Protein AF-A0A2V8CUW0-F1 (afdb_monomer_lite)

pLDDT: mean 88.06, std 7.33, range [59.84, 95.56]

Foldseek 3Di:
DQVVCVVVVNDDFDDQQDKDWDWDDPDDVGTDIFIKGQHAQAACVRPVAACDDDPQDWHWDPHRHSRTIIGDPDD

Sequence (75 aa):
MLADEEKNGTRVKPAFGSVWYHLGGADREHARPHLTVAVPGATAESLGLPDKATQSGIWIMNAGTTTAHLMIPGQ

Secondary structure (DSSP, 8-state):
-HHHHHHTT---PPPTTEEEEEEESSSSSS-EEEEEEE-TT--HHHHS--SS--SSS-EEETTTSTT-EEE-TT-

Structure (mmCIF, N/CA/C/O backbone):
data_AF-A0A2V8CUW0-F1
#
_entry.id   AF-A0A2V8CUW0-F1
#
loop_
_atom_site.group_PDB
_atom_site.id
_atom_site.type_symbol
_atom_site.label_atom_id
_atom_site.label_alt_id
_atom_site.label_comp_id
_atom_site.label_asym_id
_atom_site.label_entity_id
_atom_site.label_seq_id
_atom_site.pdbx_PDB_ins_code
_atom_site.Cartn_x
_atom_site.Cartn_y
_atom_site.Cartn_z
_atom_site.occupancy
_atom_site.B_iso_or_equiv
_atom_site.auth_seq_id
_atom_site.auth_comp_id
_atom_site.auth_asym_id
_atom_site.auth_atom_id
_atom_site.pdbx_PDB_model_num
ATOM 1 N N . MET A 1 1 ? -11.862 4.405 -13.339 1.00 64.50 1 MET A N 1
ATOM 2 C CA . MET A 1 1 ? -11.858 2.938 -13.140 1.00 64.50 1 MET A CA 1
ATOM 3 C C . MET A 1 1 ? -11.904 2.607 -11.651 1.00 64.50 1 MET A C 1
ATOM 5 O O . MET A 1 1 ? -13.010 2.506 -11.152 1.00 64.50 1 MET A O 1
ATOM 9 N N . LEU A 1 2 ? -10.792 2.609 -10.898 1.00 75.06 2 LEU A N 1
ATOM 10 C CA . LEU A 1 2 ? -10.820 2.258 -9.460 1.00 75.06 2 LEU A CA 1
ATOM 11 C C . LEU A 1 2 ? -11.702 3.170 -8.588 1.00 75.06 2 LEU A C 1
ATOM 13 O O . LEU A 1 2 ? -12.440 2.682 -7.738 1.00 75.06 2 LEU A O 1
ATOM 17 N N . ALA A 1 3 ? -11.652 4.484 -8.814 1.00 77.56 3 ALA A N 1
ATOM 18 C CA . ALA A 1 3 ? -12.462 5.443 -8.060 1.00 77.56 3 ALA A CA 1
ATOM 19 C C . ALA A 1 3 ? -13.974 5.265 -8.306 1.00 77.56 3 ALA A C 1
ATOM 21 O O . ALA A 1 3 ? -14.779 5.454 -7.396 1.00 77.56 3 ALA A O 1
ATOM 22 N N . ASP A 1 4 ? -14.361 4.862 -9.521 1.00 80.38 4 ASP A N 1
ATOM 23 C CA . ASP A 1 4 ? -15.758 4.596 -9.877 1.00 80.38 4 ASP A CA 1
ATOM 24 C C . ASP A 1 4 ? -16.247 3.297 -9.223 1.00 80.38 4 ASP A C 1
ATOM 26 O O . ASP A 1 4 ? -17.361 3.239 -8.708 1.00 80.38 4 ASP A O 1
ATOM 30 N N . GLU A 1 5 ? -15.394 2.270 -9.184 1.00 82.50 5 GLU A N 1
ATOM 31 C CA . GLU A 1 5 ? -15.670 1.002 -8.502 1.00 82.50 5 GLU A CA 1
ATOM 32 C C . GLU A 1 5 ? -15.762 1.170 -6.977 1.00 82.50 5 GLU A C 1
ATOM 34 O O . GLU A 1 5 ? -16.583 0.518 -6.334 1.00 82.50 5 GLU A O 1
ATOM 39 N N . GLU A 1 6 ? -14.955 2.059 -6.385 1.00 82.19 6 GLU A N 1
ATOM 40 C CA . GLU A 1 6 ? -15.084 2.435 -4.971 1.00 82.19 6 GLU A CA 1
ATOM 41 C C . GLU A 1 6 ? -16.395 3.170 -4.706 1.00 82.19 6 GLU A C 1
ATOM 43 O O . GLU A 1 6 ? -17.115 2.815 -3.774 1.00 82.19 6 GLU A O 1
ATOM 48 N N . LYS A 1 7 ? -16.737 4.154 -5.546 1.00 82.56 7 LYS A N 1
ATOM 49 C CA . LYS A 1 7 ? -17.968 4.940 -5.408 1.00 82.56 7 LYS A CA 1
ATOM 50 C C . LYS A 1 7 ? -19.224 4.079 -5.543 1.00 82.56 7 LYS A C 1
ATOM 52 O O . LYS A 1 7 ? -20.189 4.289 -4.813 1.00 82.56 7 LYS A O 1
ATOM 57 N N . ASN A 1 8 ? -19.204 3.114 -6.457 1.00 87.00 8 ASN A N 1
ATOM 58 C CA . ASN A 1 8 ? -20.338 2.235 -6.726 1.00 87.00 8 ASN A CA 1
ATOM 59 C C . ASN A 1 8 ? -20.328 0.963 -5.857 1.00 87.00 8 ASN A C 1
ATOM 61 O O . ASN A 1 8 ? -21.216 0.126 -5.999 1.00 87.00 8 ASN A O 1
ATOM 65 N N . GLY A 1 9 ? -19.338 0.798 -4.968 1.00 81.94 9 GLY A N 1
ATOM 66 C CA . GLY A 1 9 ? -19.221 -0.348 -4.059 1.00 81.94 9 GLY A CA 1
ATOM 67 C C . GLY A 1 9 ? -18.878 -1.678 -4.739 1.00 81.94 9 GLY A C 1
ATOM 68 O O . GLY A 1 9 ? -18.950 -2.727 -4.104 1.00 81.94 9 GLY A O 1
ATOM 69 N N . THR A 1 10 ? -18.503 -1.657 -6.018 1.00 87.12 10 THR A N 1
ATOM 70 C CA . THR A 1 10 ? -18.191 -2.856 -6.809 1.00 87.12 10 THR A CA 1
ATOM 71 C C . THR A 1 10 ? -16.725 -3.262 -6.718 1.00 87.12 10 THR A C 1
ATOM 73 O O . THR A 1 10 ? -16.352 -4.323 -7.217 1.00 87.12 10 THR A O 1
ATOM 76 N N . ARG A 1 11 ? -15.876 -2.438 -6.092 1.00 86.00 11 ARG A N 1
ATOM 77 C CA . ARG A 1 11 ? -14.451 -2.737 -5.954 1.00 86.00 11 ARG A CA 1
ATOM 78 C C . ARG A 1 11 ? -14.229 -3.989 -5.112 1.00 86.00 11 ARG A C 1
ATOM 80 O O . ARG A 1 11 ? -14.434 -3.994 -3.897 1.00 86.00 11 ARG A O 1
ATOM 87 N N . VAL A 1 12 ? -13.677 -5.018 -5.745 1.00 87.12 12 VAL A N 1
ATOM 88 C CA . VAL A 1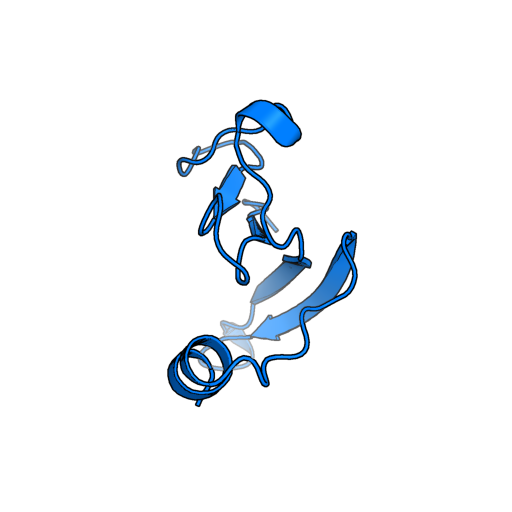 12 ? -13.140 -6.181 -5.040 1.00 87.12 12 VAL A CA 1
ATOM 89 C C . VAL A 1 12 ? -11.803 -5.789 -4.420 1.00 87.12 12 VAL A C 1
ATOM 91 O O . VAL A 1 12 ? -10.828 -5.501 -5.115 1.00 87.12 12 VAL A O 1
ATOM 94 N N . LYS A 1 13 ? -11.760 -5.737 -3.089 1.00 84.81 13 LYS A N 1
ATOM 95 C CA . LYS A 1 13 ? -10.514 -5.484 -2.364 1.00 84.81 13 LYS A CA 1
ATOM 96 C C . LYS A 1 13 ? -9.618 -6.722 -2.439 1.00 84.81 13 LYS A C 1
ATOM 98 O O . LYS A 1 13 ? -10.128 -7.837 -2.319 1.00 84.81 13 LYS A O 1
ATOM 103 N N . PRO A 1 14 ? -8.297 -6.544 -2.571 1.00 88.19 14 PRO A N 1
ATOM 104 C CA . PRO A 1 14 ? -7.378 -7.654 -2.399 1.00 88.19 14 PRO A CA 1
ATOM 105 C C . PRO A 1 14 ? -7.481 -8.232 -0.984 1.00 88.19 14 PRO A C 1
ATOM 107 O O . PRO A 1 14 ? -7.814 -7.518 -0.034 1.00 88.19 14 PRO A O 1
ATOM 110 N N . ALA A 1 15 ? -7.170 -9.520 -0.834 1.00 92.50 15 ALA A N 1
ATOM 111 C CA . ALA A 1 15 ? -7.056 -10.118 0.489 1.00 92.50 15 ALA A CA 1
ATOM 112 C C . ALA A 1 15 ? -5.932 -9.423 1.271 1.00 92.50 15 ALA A C 1
ATOM 114 O O . ALA A 1 15 ? -4.892 -9.071 0.704 1.00 92.50 15 ALA A O 1
ATOM 115 N N . PHE A 1 16 ? -6.139 -9.220 2.569 1.00 92.25 16 PHE A N 1
ATOM 116 C CA . PHE A 1 16 ? -5.130 -8.618 3.431 1.00 92.25 16 PHE A CA 1
ATOM 117 C C . PHE A 1 16 ? -3.833 -9.444 3.390 1.00 92.25 16 PHE A C 1
ATOM 119 O O . PHE A 1 16 ? -3.874 -10.663 3.536 1.00 92.25 16 PHE A O 1
ATOM 126 N N . GLY A 1 17 ? -2.695 -8.785 3.171 1.00 91.81 17 GLY A N 1
ATOM 127 C CA . GLY A 1 17 ? -1.391 -9.435 3.027 1.00 91.81 17 GLY A CA 1
ATOM 128 C C . GLY A 1 17 ? -1.108 -10.000 1.632 1.00 91.81 17 GLY A C 1
ATOM 129 O O . GLY A 1 17 ? -0.089 -10.660 1.455 1.00 91.81 17 GLY A O 1
ATOM 130 N N . SER A 1 18 ? -1.966 -9.751 0.636 1.00 93.50 18 SER A N 1
ATOM 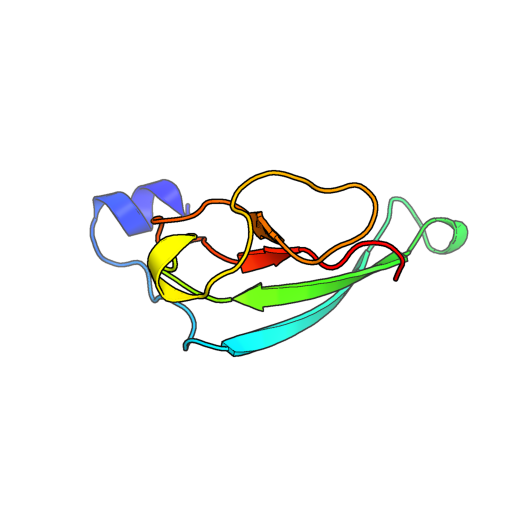131 C CA . SER A 1 18 ? -1.672 -10.136 -0.752 1.00 93.50 18 SER A CA 1
ATOM 132 C C . SER A 1 18 ? -0.406 -9.439 -1.247 1.00 93.50 18 SER A C 1
ATOM 134 O O . SER A 1 18 ? -0.223 -8.242 -1.010 1.00 93.50 18 SER A O 1
ATOM 136 N N . VAL A 1 19 ? 0.445 -10.186 -1.950 1.00 92.06 19 VAL A N 1
ATOM 137 C CA . VAL A 1 19 ? 1.766 -9.729 -2.391 1.00 92.06 19 VAL A CA 1
ATOM 138 C C . VAL A 1 19 ? 1.837 -9.680 -3.913 1.00 92.06 19 VAL A C 1
ATOM 140 O O . VAL A 1 19 ? 1.536 -10.667 -4.583 1.00 92.06 19 VAL A O 1
ATOM 143 N N . TRP A 1 20 ? 2.312 -8.556 -4.448 1.00 89.50 20 TRP A N 1
ATOM 144 C CA . TRP A 1 20 ? 2.706 -8.412 -5.848 1.00 89.50 20 TRP A CA 1
ATOM 145 C C . TRP A 1 20 ? 4.178 -8.060 -5.926 1.00 89.50 20 TRP A C 1
ATOM 147 O O . TRP A 1 20 ? 4.619 -7.087 -5.320 1.00 89.50 20 TRP A O 1
ATOM 157 N N . TYR A 1 21 ? 4.915 -8.826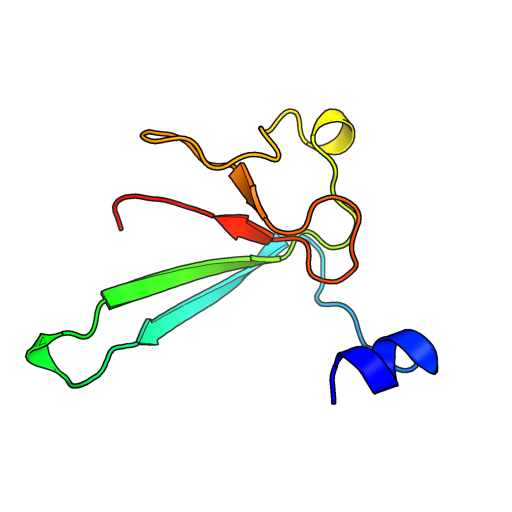 -6.719 1.00 89.75 21 TYR A N 1
ATOM 158 C CA . TYR A 1 21 ? 6.294 -8.530 -7.067 1.00 89.75 21 TYR A CA 1
ATOM 159 C C . TYR A 1 21 ? 6.372 -8.350 -8.576 1.00 89.75 21 TYR A C 1
ATOM 161 O O . TYR A 1 21 ? 6.047 -9.270 -9.328 1.00 89.75 21 TYR A O 1
ATOM 169 N N . HIS A 1 22 ? 6.747 -7.157 -9.023 1.00 88.31 22 HIS A N 1
ATOM 170 C CA . HIS A 1 22 ? 6.855 -6.851 -10.444 1.00 88.31 22 HIS A CA 1
ATOM 171 C C . HIS A 1 22 ? 8.124 -6.064 -10.738 1.00 88.31 22 HIS A C 1
ATOM 173 O O . HIS A 1 22 ? 8.627 -5.325 -9.898 1.00 88.31 22 HIS A O 1
ATOM 179 N N . LEU A 1 23 ? 8.646 -6.236 -11.948 1.00 90.88 23 LEU A N 1
ATOM 180 C CA . LEU A 1 23 ? 9.778 -5.480 -12.460 1.00 90.88 23 LEU A CA 1
ATOM 181 C C . LEU A 1 23 ? 9.228 -4.387 -13.380 1.00 90.88 23 LEU A C 1
ATOM 183 O O . LEU A 1 23 ? 8.558 -4.700 -14.363 1.00 90.88 23 LEU A O 1
ATOM 187 N N . GLY A 1 24 ? 9.469 -3.121 -13.044 1.00 88.56 24 GLY A N 1
ATOM 188 C CA . GLY A 1 24 ? 8.921 -1.982 -13.781 1.00 88.56 24 GLY A CA 1
ATOM 189 C C . GLY A 1 24 ? 9.920 -0.838 -13.912 1.00 88.56 24 GLY A C 1
ATOM 190 O O . GLY A 1 24 ? 10.720 -0.589 -13.016 1.00 88.56 24 GLY A O 1
ATOM 191 N N . GLY A 1 25 ? 9.885 -0.139 -15.042 1.00 87.75 25 GLY A N 1
ATOM 192 C CA . GLY A 1 25 ? 10.744 1.006 -15.341 1.00 87.75 25 GLY A CA 1
ATOM 193 C C . GLY A 1 25 ? 10.481 1.527 -16.748 1.00 87.75 25 GLY A C 1
ATOM 194 O O . GLY A 1 25 ? 9.681 0.948 -17.481 1.00 87.75 25 GLY A O 1
ATOM 195 N N . ALA A 1 26 ? 11.139 2.627 -17.117 1.00 91.56 26 ALA A N 1
ATOM 196 C CA . ALA A 1 26 ? 11.005 3.212 -18.455 1.00 91.56 26 ALA A CA 1
ATOM 197 C C . ALA A 1 26 ? 11.499 2.263 -19.564 1.00 91.56 26 ALA A C 1
ATOM 199 O O . ALA A 1 26 ? 10.952 2.255 -20.664 1.00 91.56 26 ALA A O 1
ATOM 200 N N . ASP A 1 27 ? 12.505 1.448 -19.254 1.00 94.06 27 ASP A N 1
ATOM 201 C CA . ASP A 1 27 ? 13.107 0.449 -20.129 1.00 94.06 27 ASP A CA 1
ATOM 202 C C . ASP A 1 27 ? 13.756 -0.662 -19.285 1.00 94.06 27 ASP A C 1
ATOM 204 O O . ASP A 1 27 ? 13.633 -0.690 -18.056 1.00 94.06 27 ASP A O 1
ATOM 208 N N . ARG A 1 28 ? 14.437 -1.597 -19.954 1.00 90.00 28 ARG A N 1
ATOM 209 C CA . ARG A 1 28 ? 15.094 -2.741 -19.318 1.00 90.00 28 ARG A CA 1
ATOM 210 C C . ARG A 1 28 ? 16.253 -2.329 -18.407 1.00 90.00 28 ARG A C 1
ATOM 212 O O . ARG A 1 28 ? 16.426 -2.953 -17.366 1.00 90.00 28 ARG A O 1
ATOM 219 N N . GLU A 1 29 ? 17.047 -1.329 -18.788 1.00 93.19 29 GLU A N 1
ATOM 220 C CA . GLU A 1 29 ? 18.191 -0.857 -17.998 1.00 93.19 29 GLU A CA 1
ATOM 221 C C . GLU A 1 29 ? 17.757 -0.083 -16.740 1.00 93.19 29 GLU A C 1
ATOM 223 O O . GLU A 1 29 ? 18.455 -0.111 -15.726 1.00 93.19 29 GLU A O 1
ATOM 228 N N . HIS A 1 30 ? 16.594 0.569 -16.778 1.00 90.44 30 HIS A N 1
ATOM 229 C CA . HIS A 1 30 ? 16.031 1.344 -15.668 1.00 90.44 30 HIS A CA 1
ATOM 230 C C . HIS A 1 30 ? 14.935 0.604 -14.891 1.00 90.44 30 HIS A C 1
ATOM 232 O O . HIS A 1 30 ? 14.315 1.189 -13.996 1.00 90.44 30 HIS A O 1
ATOM 238 N N . ALA A 1 31 ? 14.674 -0.662 -15.218 1.00 90.94 31 ALA A N 1
ATOM 239 C CA . ALA A 1 31 ? 13.689 -1.463 -14.515 1.00 90.94 31 ALA A CA 1
ATOM 240 C C . ALA A 1 31 ? 14.150 -1.762 -13.085 1.00 90.94 31 ALA A C 1
ATOM 242 O O . ALA A 1 31 ? 15.263 -2.239 -12.857 1.00 90.94 31 ALA A O 1
ATOM 243 N N . ARG A 1 32 ? 13.277 -1.500 -12.112 1.00 88.06 32 ARG A N 1
ATOM 244 C CA . ARG A 1 32 ? 13.513 -1.812 -10.701 1.00 88.06 32 ARG A CA 1
ATOM 245 C C . ARG A 1 32 ? 12.445 -2.765 -10.181 1.00 88.06 32 ARG A C 1
ATOM 247 O O . ARG A 1 32 ? 11.289 -2.675 -10.611 1.00 88.06 32 ARG A O 1
ATOM 254 N N . PRO A 1 33 ? 12.815 -3.701 -9.296 1.00 88.94 33 PRO A N 1
ATOM 255 C CA . PRO A 1 33 ? 11.830 -4.523 -8.625 1.00 88.94 33 PRO A CA 1
ATOM 256 C C . PRO A 1 33 ? 10.948 -3.638 -7.744 1.00 88.94 33 PRO A C 1
ATOM 258 O O . PRO A 1 33 ? 11.421 -2.730 -7.063 1.00 88.94 33 PRO A O 1
ATOM 261 N N . HIS A 1 34 ? 9.653 -3.914 -7.754 1.00 86.06 34 HIS A N 1
ATOM 262 C CA . HIS A 1 34 ? 8.680 -3.260 -6.906 1.00 86.06 34 HIS A CA 1
ATOM 263 C C . HIS A 1 34 ? 7.823 -4.319 -6.218 1.00 86.06 34 HIS A C 1
ATOM 265 O O . HIS A 1 34 ? 7.187 -5.160 -6.861 1.00 86.06 34 HIS A O 1
ATOM 271 N N . LEU A 1 35 ? 7.827 -4.261 -4.889 1.00 88.69 35 LEU A N 1
ATOM 272 C CA . LEU A 1 35 ? 7.061 -5.127 -4.010 1.00 88.69 35 LEU A CA 1
ATOM 273 C C . LEU A 1 35 ? 5.909 -4.322 -3.408 1.00 88.69 35 LEU A C 1
ATOM 275 O O . LEU A 1 35 ? 6.138 -3.321 -2.734 1.00 88.69 35 LEU A O 1
ATOM 279 N N . THR A 1 36 ? 4.681 -4.784 -3.616 1.00 88.62 36 THR A N 1
ATOM 280 C CA . THR A 1 36 ? 3.479 -4.204 -3.012 1.00 88.62 36 THR A CA 1
ATOM 281 C C . THR A 1 36 ? 2.817 -5.245 -2.122 1.00 88.62 36 THR A C 1
ATOM 283 O O . THR A 1 36 ? 2.495 -6.339 -2.585 1.00 88.62 36 THR A O 1
ATOM 286 N N . VAL A 1 37 ? 2.572 -4.895 -0.859 1.00 93.44 37 VAL A N 1
ATOM 287 C CA . VAL A 1 37 ? 1.786 -5.722 0.069 1.00 93.44 37 VAL A CA 1
ATOM 288 C C . VAL A 1 37 ? 0.483 -4.998 0.370 1.00 93.44 37 VAL A C 1
ATOM 290 O O . VAL A 1 37 ? 0.503 -3.938 0.994 1.00 93.44 37 VAL A O 1
ATOM 293 N N . ALA A 1 38 ? -0.650 -5.535 -0.081 1.00 94.50 38 ALA A N 1
ATOM 294 C CA . ALA A 1 38 ? -1.939 -4.892 0.142 1.00 94.50 38 ALA A CA 1
ATOM 295 C C . ALA A 1 38 ? -2.412 -5.086 1.583 1.00 94.50 38 ALA A C 1
ATOM 297 O O . ALA A 1 38 ? -2.536 -6.210 2.070 1.00 94.50 38 ALA A O 1
ATOM 298 N N . VAL A 1 39 ? -2.760 -3.981 2.233 1.00 95.56 39 VAL A N 1
ATOM 299 C CA . VAL A 1 39 ? -3.316 -3.947 3.589 1.00 95.56 39 VAL A CA 1
ATOM 300 C C . VAL A 1 39 ? -4.576 -3.065 3.627 1.00 95.56 39 VAL A C 1
ATOM 302 O O . VAL A 1 39 ? -4.587 -2.046 4.313 1.00 95.56 39 VAL A O 1
ATOM 305 N N . PRO A 1 40 ? -5.653 -3.399 2.879 1.00 94.56 40 PRO A N 1
ATOM 306 C CA . PRO A 1 40 ? -6.807 -2.511 2.722 1.00 94.56 40 PRO A CA 1
ATOM 307 C C . PRO A 1 40 ? -7.428 -2.117 4.064 1.00 94.56 40 PRO A C 1
ATOM 309 O O . PRO A 1 40 ? -7.763 -2.980 4.873 1.00 94.56 40 PRO A O 1
ATOM 312 N N . GLY A 1 41 ? -7.626 -0.817 4.274 1.00 92.94 41 GLY A N 1
ATOM 313 C CA . GLY A 1 41 ? -8.186 -0.257 5.504 1.00 92.94 41 GLY A CA 1
ATOM 314 C C . GLY A 1 41 ? -7.201 -0.130 6.670 1.00 92.94 41 GLY A C 1
ATOM 315 O O . GLY A 1 41 ? -7.598 0.373 7.716 1.00 92.94 41 GLY A O 1
ATOM 316 N N . ALA A 1 42 ? -5.939 -0.545 6.521 1.00 94.88 42 ALA A N 1
ATOM 317 C CA . ALA A 1 42 ? -4.962 -0.425 7.596 1.00 94.88 42 ALA A CA 1
ATOM 318 C C . ALA A 1 42 ? -4.591 1.034 7.890 1.00 94.88 42 ALA A C 1
ATOM 320 O O . ALA A 1 42 ? -4.337 1.821 6.977 1.00 94.88 42 ALA A O 1
ATOM 321 N N . THR A 1 43 ? -4.511 1.366 9.174 1.00 95.06 43 THR A N 1
ATOM 322 C CA . THR A 1 43 ? -4.010 2.637 9.713 1.00 95.06 43 THR A CA 1
ATOM 323 C C . THR A 1 43 ? -2.735 2.423 10.528 1.00 95.06 43 THR A C 1
ATOM 325 O O . THR A 1 43 ? -2.390 1.278 10.858 1.00 95.06 43 THR A O 1
ATOM 328 N N . ALA A 1 44 ? -2.062 3.518 10.893 1.00 93.19 44 ALA A N 1
ATOM 329 C CA . ALA A 1 44 ? -0.889 3.465 11.759 1.00 93.19 44 ALA A CA 1
ATOM 330 C C . ALA A 1 44 ? -1.194 2.790 13.104 1.00 93.19 44 ALA A C 1
ATOM 332 O O . ALA A 1 44 ? -0.414 1.969 13.577 1.00 93.19 44 ALA A O 1
ATOM 333 N N . GLU A 1 45 ? -2.366 3.054 13.679 1.00 93.69 45 GLU A N 1
ATOM 334 C CA . GLU A 1 45 ? -2.825 2.454 14.932 1.00 93.69 45 GLU A CA 1
ATOM 335 C C . GLU A 1 45 ? -3.077 0.950 14.792 1.00 93.69 45 GLU A C 1
ATOM 337 O O . GLU A 1 45 ? -2.762 0.186 15.700 1.00 93.69 45 GLU A O 1
ATOM 342 N N . SER A 1 46 ? -3.627 0.510 13.655 1.00 94.56 46 SER A N 1
ATOM 343 C CA . SER A 1 46 ? -3.981 -0.902 13.453 1.00 94.56 46 SER A CA 1
ATOM 344 C C . SER A 1 46 ? -2.773 -1.821 13.235 1.00 94.56 46 SER A C 1
ATOM 346 O O . SER A 1 46 ? -2.826 -2.987 13.621 1.00 94.56 46 SER A O 1
ATOM 348 N N . LEU A 1 47 ? -1.697 -1.316 12.612 1.00 91.56 47 LEU A N 1
ATOM 349 C CA . LEU A 1 47 ? -0.501 -2.106 12.278 1.00 91.56 47 LEU A CA 1
ATOM 350 C C . LEU A 1 47 ? 0.752 -1.711 13.061 1.00 91.56 47 LEU A C 1
ATOM 352 O O . LEU A 1 47 ? 1.755 -2.415 12.977 1.00 91.56 47 LEU A O 1
ATOM 356 N N . GLY A 1 48 ? 0.726 -0.598 13.795 1.00 92.38 48 GLY A N 1
ATOM 357 C CA . GLY A 1 48 ? 1.903 -0.071 14.488 1.00 92.38 48 GLY A CA 1
ATOM 358 C C . GLY A 1 48 ? 3.002 0.423 13.543 1.00 92.38 48 GLY A C 1
ATOM 359 O O . GLY A 1 48 ? 4.158 0.522 13.948 1.00 92.38 48 GLY A O 1
ATOM 360 N N . LEU A 1 49 ? 2.662 0.707 12.282 1.00 92.44 49 LEU A N 1
ATOM 361 C CA . LEU A 1 49 ? 3.592 1.202 11.267 1.00 92.44 49 LEU A CA 1
ATOM 362 C C . LEU A 1 49 ? 3.324 2.683 10.968 1.00 92.44 49 LEU A C 1
ATOM 364 O O . LEU A 1 49 ? 2.169 3.103 11.005 1.00 92.44 49 LEU A O 1
ATOM 368 N N . PRO A 1 50 ? 4.348 3.478 10.618 1.00 92.56 50 PRO A N 1
ATOM 369 C CA . PRO A 1 50 ? 4.145 4.852 10.169 1.00 92.56 50 PRO A CA 1
ATOM 370 C C . PRO A 1 50 ? 3.221 4.923 8.946 1.00 92.56 50 PRO A C 1
ATOM 372 O O . PRO A 1 50 ? 3.295 4.074 8.062 1.00 92.56 50 PRO A O 1
ATOM 375 N N . ASP A 1 51 ? 2.402 5.967 8.851 1.00 92.38 51 ASP A N 1
ATOM 376 C CA . ASP A 1 51 ? 1.582 6.305 7.674 1.00 92.38 51 ASP A CA 1
ATOM 377 C C . ASP A 1 51 ? 2.210 7.417 6.808 1.00 92.38 51 ASP A C 1
ATOM 379 O O . ASP A 1 51 ? 1.616 7.906 5.845 1.00 92.38 51 ASP A O 1
ATOM 383 N N . LYS A 1 52 ? 3.444 7.815 7.139 1.00 88.44 52 LYS A N 1
ATOM 384 C CA . LYS A 1 52 ? 4.248 8.790 6.397 1.00 88.44 52 LYS A CA 1
ATOM 385 C C . LYS A 1 52 ? 5.507 8.136 5.863 1.00 88.44 52 LYS A C 1
ATOM 387 O O . LYS A 1 52 ? 6.081 7.263 6.511 1.00 88.44 52 LYS A O 1
ATOM 392 N N . ALA A 1 53 ? 5.954 8.608 4.701 1.00 85.12 53 ALA A N 1
ATOM 393 C CA . ALA A 1 53 ? 7.197 8.151 4.101 1.00 85.12 53 ALA A CA 1
ATOM 394 C C . ALA A 1 53 ? 8.364 8.329 5.080 1.00 85.12 53 ALA A C 1
ATOM 396 O O . ALA A 1 53 ? 8.570 9.414 5.629 1.00 85.12 53 ALA A O 1
ATOM 397 N N . THR A 1 54 ? 9.131 7.260 5.279 1.00 80.25 54 THR A N 1
ATOM 398 C CA . THR A 1 54 ? 10.345 7.284 6.097 1.00 80.25 54 THR A CA 1
ATOM 399 C C . THR A 1 54 ? 11.543 6.943 5.221 1.00 80.25 54 THR A C 1
ATOM 401 O O . THR A 1 54 ? 11.425 6.169 4.274 1.00 80.25 54 THR A O 1
ATOM 404 N N . GLN A 1 55 ? 12.706 7.533 5.505 1.00 70.06 55 GLN A N 1
ATOM 405 C CA . GLN A 1 55 ? 13.910 7.303 4.696 1.00 70.06 55 GLN A CA 1
ATOM 406 C C . GLN A 1 55 ? 14.494 5.8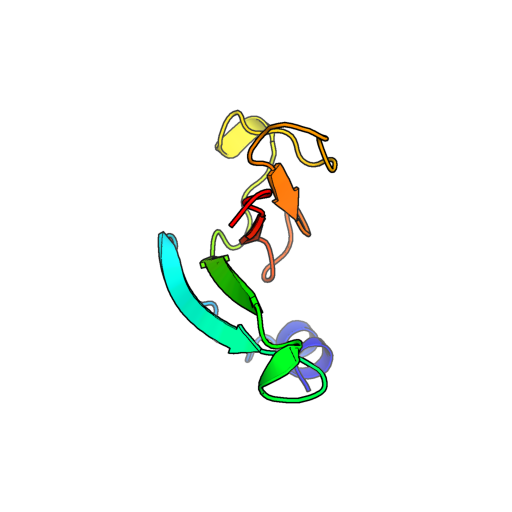89 4.859 1.00 70.06 55 GLN A C 1
ATOM 408 O O . GLN A 1 55 ? 15.273 5.467 4.010 1.00 70.06 55 GLN A O 1
ATOM 413 N N . SER A 1 56 ? 14.113 5.155 5.913 1.00 69.31 56 SER A N 1
ATOM 414 C CA . SER A 1 56 ? 14.801 3.916 6.309 1.00 69.31 56 SER A CA 1
ATOM 415 C C . SER A 1 56 ? 13.873 2.832 6.875 1.00 69.31 56 SER A C 1
ATOM 417 O O . SER A 1 56 ? 14.330 1.962 7.611 1.00 69.31 56 SER A O 1
ATOM 419 N N . GLY A 1 57 ? 12.572 2.876 6.582 1.00 84.19 57 GLY A N 1
ATOM 420 C CA . GLY A 1 57 ? 11.603 1.953 7.173 1.00 84.19 57 GLY A CA 1
ATOM 421 C C . GLY A 1 57 ? 10.378 1.712 6.303 1.00 84.19 57 GLY A C 1
ATOM 422 O O . GLY A 1 57 ? 10.110 2.449 5.358 1.00 84.19 57 GLY A O 1
ATOM 423 N N . ILE A 1 58 ? 9.633 0.664 6.647 1.00 90.94 58 ILE A N 1
ATOM 424 C CA . ILE A 1 58 ? 8.352 0.335 6.016 1.00 90.94 58 ILE A CA 1
ATOM 425 C C . ILE A 1 58 ? 7.295 1.334 6.497 1.00 90.94 58 ILE A C 1
ATOM 427 O O . ILE A 1 58 ? 7.235 1.637 7.689 1.00 90.94 58 ILE A O 1
ATOM 431 N N . TRP A 1 59 ? 6.445 1.822 5.592 1.00 93.00 59 TRP A N 1
ATOM 432 C CA . TRP A 1 59 ? 5.285 2.649 5.946 1.00 93.00 59 TRP A CA 1
ATOM 433 C C . TRP A 1 59 ? 4.032 2.226 5.182 1.00 93.00 59 TRP A C 1
ATOM 435 O O . TRP A 1 59 ? 4.105 1.546 4.157 1.00 93.00 59 TRP A O 1
ATOM 445 N N . ILE A 1 60 ? 2.875 2.655 5.680 1.00 94.69 60 ILE A N 1
ATOM 446 C CA . ILE A 1 60 ? 1.574 2.464 5.047 1.00 94.69 60 ILE A CA 1
ATOM 447 C C . ILE A 1 60 ? 1.324 3.637 4.101 1.00 94.69 60 ILE A C 1
ATOM 449 O O . ILE A 1 60 ? 1.166 4.777 4.534 1.00 94.69 60 ILE A O 1
ATOM 453 N N . MET A 1 61 ? 1.266 3.374 2.800 1.00 93.44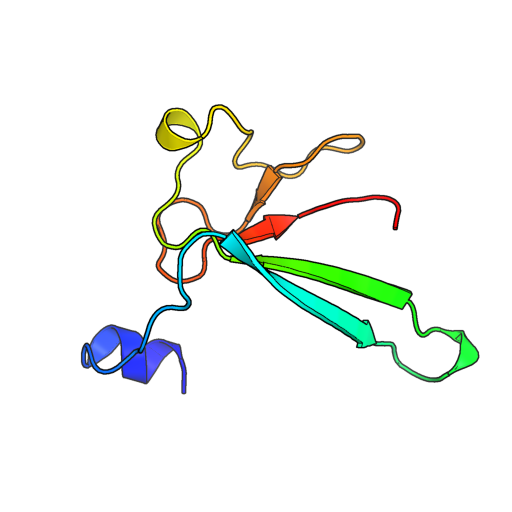 61 MET A N 1
ATOM 454 C CA . MET A 1 61 ? 0.781 4.342 1.821 1.00 93.44 61 MET A CA 1
ATOM 455 C C . MET A 1 61 ? -0.743 4.251 1.728 1.00 93.44 61 MET A C 1
ATOM 457 O O . MET A 1 61 ? -1.301 3.157 1.764 1.00 93.44 61 MET A O 1
ATOM 461 N N . ASN A 1 62 ? -1.416 5.398 1.594 1.00 92.38 62 ASN A N 1
ATOM 462 C CA . ASN A 1 62 ? -2.880 5.508 1.545 1.00 92.38 62 ASN A CA 1
ATOM 463 C C . ASN A 1 62 ? -3.589 4.886 2.765 1.00 92.38 62 ASN A C 1
ATOM 465 O O . ASN A 1 62 ? -4.617 4.217 2.610 1.00 92.38 62 ASN A O 1
ATOM 469 N N . ALA A 1 63 ? -3.037 5.090 3.966 1.00 92.94 63 ALA A N 1
ATOM 470 C CA . ALA A 1 63 ? -3.588 4.581 5.222 1.00 92.94 63 ALA A CA 1
ATOM 471 C C . ALA A 1 63 ? -5.090 4.892 5.380 1.00 92.94 63 ALA A C 1
ATOM 473 O O . ALA A 1 63 ? -5.571 5.955 4.990 1.00 92.94 63 ALA A O 1
ATOM 474 N N . GLY A 1 64 ? -5.844 3.932 5.916 1.00 92.00 64 GLY A N 1
ATOM 475 C CA . GLY A 1 64 ? -7.293 4.021 6.120 1.00 92.00 64 GLY A CA 1
ATOM 476 C C . GLY A 1 64 ? -8.144 3.868 4.852 1.00 92.00 64 GLY A C 1
ATOM 477 O O . GLY A 1 64 ? -9.368 3.816 4.947 1.00 92.00 64 GLY A O 1
ATOM 478 N N . THR A 1 65 ? -7.538 3.753 3.665 1.00 91.94 65 THR A N 1
ATOM 479 C CA . THR A 1 65 ? -8.274 3.600 2.397 1.00 91.94 65 THR A CA 1
ATOM 480 C C . THR A 1 65 ? -8.323 2.148 1.922 1.00 91.94 65 THR A C 1
ATOM 482 O O . THR A 1 65 ? -7.555 1.290 2.365 1.00 91.94 65 THR A O 1
ATOM 485 N N . THR A 1 66 ? -9.176 1.854 0.936 1.00 90.56 66 THR A N 1
ATOM 486 C CA . THR A 1 66 ? -9.224 0.517 0.313 1.00 90.56 66 THR A CA 1
ATOM 487 C C . THR A 1 66 ? -7.970 0.185 -0.512 1.00 90.56 66 THR A C 1
ATOM 489 O O . THR A 1 66 ? -7.765 -0.969 -0.888 1.00 90.56 66 THR A O 1
ATOM 492 N N . THR A 1 67 ? -7.124 1.188 -0.768 1.00 90.75 67 THR A N 1
ATOM 493 C CA . THR A 1 67 ? -5.866 1.087 -1.523 1.00 90.75 67 THR A CA 1
ATOM 494 C C . THR A 1 67 ? -4.630 1.038 -0.626 1.00 90.75 67 THR A C 1
ATOM 496 O O . THR A 1 67 ? -3.511 1.102 -1.139 1.00 90.75 67 THR A O 1
ATOM 499 N N . ALA A 1 68 ? -4.815 0.960 0.696 1.00 94.44 68 ALA A N 1
ATOM 500 C CA . ALA A 1 68 ? -3.713 0.928 1.645 1.00 94.44 68 ALA A CA 1
ATOM 501 C C . ALA A 1 68 ? -2.745 -0.228 1.334 1.00 94.44 68 ALA A C 1
ATOM 503 O O . ALA A 1 68 ? -3.165 -1.376 1.148 1.00 94.44 68 ALA A O 1
ATOM 504 N N . HIS A 1 69 ? -1.452 0.080 1.252 1.00 94.44 69 HIS A N 1
ATOM 505 C CA . HIS A 1 69 ? -0.394 -0.894 0.977 1.00 94.44 69 HIS A CA 1
ATOM 506 C C . HIS A 1 69 ? 0.913 -0.518 1.676 1.00 94.44 69 HIS A C 1
ATOM 508 O O . HIS A 1 69 ? 1.144 0.6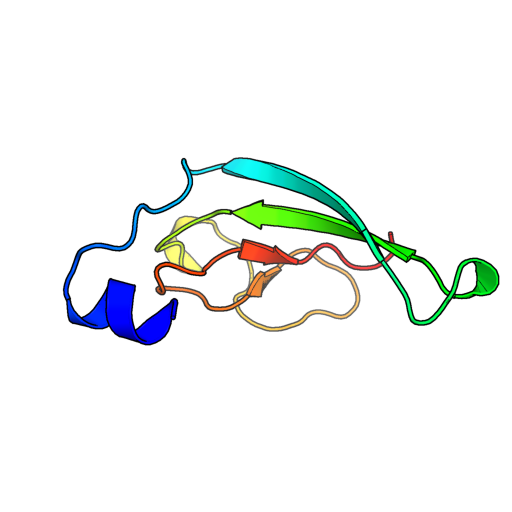48 1.997 1.00 94.44 69 HIS A O 1
ATOM 514 N N . LEU A 1 70 ? 1.768 -1.513 1.916 1.00 93.12 70 LEU A N 1
ATOM 515 C CA . LEU A 1 70 ? 3.091 -1.294 2.493 1.00 93.12 70 LEU A CA 1
ATOM 516 C C . LEU A 1 70 ? 4.083 -0.865 1.418 1.00 93.12 70 LEU A C 1
ATOM 518 O O . LEU A 1 70 ? 4.192 -1.505 0.371 1.00 93.12 70 LEU A O 1
ATOM 522 N N . MET A 1 71 ? 4.834 0.183 1.729 1.00 90.75 71 MET A N 1
ATOM 523 C CA . MET A 1 71 ? 5.978 0.639 0.955 1.00 90.75 71 MET A CA 1
ATOM 524 C C . MET A 1 71 ? 7.262 0.147 1.607 1.00 90.75 71 MET A C 1
ATOM 526 O O . MET A 1 71 ? 7.457 0.326 2.809 1.00 90.75 71 MET A O 1
ATOM 530 N N . ILE A 1 72 ? 8.137 -0.463 0.808 1.00 86.81 72 ILE A N 1
ATOM 531 C CA . ILE A 1 72 ? 9.389 -1.074 1.265 1.00 86.81 72 ILE A CA 1
ATOM 532 C C . ILE A 1 72 ? 10.546 -0.426 0.487 1.00 86.81 72 ILE A C 1
ATOM 534 O O . ILE A 1 72 ? 10.809 -0.809 -0.653 1.00 86.81 72 ILE A O 1
ATOM 538 N N . PRO A 1 73 ? 11.211 0.594 1.056 1.00 76.19 73 PRO A N 1
ATOM 539 C CA . PRO A 1 73 ? 12.345 1.269 0.420 1.00 76.19 73 PRO A CA 1
ATOM 540 C C . PRO A 1 73 ? 13.572 0.374 0.290 1.00 76.19 73 PRO A C 1
ATOM 542 O O . PRO A 1 73 ? 13.788 -0.511 1.114 1.00 76.19 73 PRO A O 1
ATOM 545 N N . GLY A 1 74 ? 14.431 0.684 -0.685 1.00 70.75 74 GLY A N 1
ATOM 546 C CA . GLY A 1 74 ? 15.757 0.067 -0.803 1.00 70.75 74 GLY A CA 1
ATOM 547 C C . GLY A 1 74 ? 15.760 -1.356 -1.366 1.00 70.75 74 GLY A C 1
ATOM 548 O O . GLY A 1 74 ? 16.707 -2.093 -1.106 1.00 70.75 74 GLY A O 1
ATOM 549 N N . GLN A 1 75 ? 14.711 -1.737 -2.102 1.00 59.84 75 GLN A N 1
ATOM 550 C CA . GLN A 1 75 ? 14.749 -2.895 -3.001 1.00 59.84 75 GLN A CA 1
ATOM 551 C C . GLN A 1 75 ? 15.611 -2.605 -4.235 1.00 59.84 75 GLN A C 1
ATOM 553 O O . GLN A 1 75 ? 15.617 -1.436 -4.696 1.00 59.84 75 GLN A O 1
#

Radius of gyration: 13.84 Å; chains: 1; bounding box: 38×19×35 Å